Protein AF-A0A918AG05-F1 (afdb_monomer)

Structure (mmCIF, N/CA/C/O backbone):
data_AF-A0A918AG05-F1
#
_entry.id   AF-A0A918AG05-F1
#
loop_
_atom_site.group_PDB
_atom_site.id
_atom_site.type_symbol
_atom_site.label_atom_id
_atom_site.label_alt_id
_atom_site.label_comp_id
_atom_site.label_asym_id
_atom_site.label_entity_id
_atom_site.label_seq_id
_atom_site.pdbx_PDB_ins_code
_atom_site.Cartn_x
_atom_site.Cartn_y
_atom_site.Cartn_z
_atom_site.occupancy
_atom_site.B_iso_or_equiv
_atom_site.auth_seq_id
_atom_site.auth_comp_id
_atom_site.auth_asym_id
_atom_site.auth_atom_id
_atom_site.pdbx_PDB_model_num
ATOM 1 N N . MET A 1 1 ? 2.734 -18.049 32.501 1.00 43.00 1 MET A N 1
ATOM 2 C CA . MET A 1 1 ? 1.362 -17.498 32.447 1.00 43.00 1 MET A CA 1
ATOM 3 C C . MET A 1 1 ? 1.410 -16.379 31.417 1.00 43.00 1 MET A C 1
ATOM 5 O O . MET A 1 1 ? 1.996 -15.346 31.703 1.00 43.00 1 MET A O 1
ATOM 9 N N . GLN A 1 2 ? 0.971 -16.655 30.185 1.00 46.53 2 GLN A N 1
ATOM 10 C CA . GLN A 1 2 ? 1.222 -15.797 29.019 1.00 46.53 2 GLN A CA 1
ATOM 11 C C . GLN A 1 2 ? 0.360 -14.528 29.092 1.00 46.53 2 GLN A C 1
ATOM 13 O O . GLN A 1 2 ? -0.847 -14.586 28.882 1.00 46.53 2 GLN A O 1
ATOM 18 N N . THR A 1 3 ? 0.968 -13.385 29.410 1.00 55.84 3 THR A N 1
ATOM 19 C CA . THR A 1 3 ? 0.326 -12.055 29.385 1.00 55.84 3 THR A CA 1
ATOM 20 C C . THR A 1 3 ? 0.610 -11.282 28.091 1.00 55.84 3 THR A C 1
ATOM 22 O O . THR A 1 3 ? 0.157 -10.149 27.932 1.00 55.84 3 THR A O 1
ATOM 25 N N . GLU A 1 4 ? 1.343 -11.876 27.145 1.00 54.25 4 GLU A N 1
ATOM 26 C CA . GLU A 1 4 ? 1.755 -11.212 25.900 1.00 54.25 4 GLU A CA 1
ATOM 27 C C . GLU A 1 4 ? 0.601 -11.059 24.900 1.00 54.25 4 GLU A C 1
ATOM 29 O O . GLU A 1 4 ? 0.505 -10.015 24.259 1.00 54.25 4 GLU A O 1
ATOM 34 N N . GLY A 1 5 ? -0.367 -11.987 24.884 1.00 56.88 5 GLY A N 1
ATOM 35 C CA . GLY A 1 5 ? -1.570 -11.909 24.040 1.00 56.88 5 GLY A CA 1
ATOM 36 C C . GLY A 1 5 ? -2.534 -10.760 24.377 1.00 56.88 5 GLY A C 1
ATOM 37 O O . GLY A 1 5 ? -3.449 -10.477 23.607 1.00 56.88 5 GLY A O 1
ATOM 38 N N . THR A 1 6 ? -2.334 -10.068 25.502 1.00 68.88 6 THR A N 1
ATOM 39 C CA . THR A 1 6 ? -3.195 -8.954 25.940 1.00 68.88 6 THR A CA 1
ATOM 40 C C . THR A 1 6 ? -2.684 -7.590 25.470 1.00 68.88 6 THR A C 1
ATOM 42 O O . THR A 1 6 ? -3.368 -6.577 25.638 1.00 68.88 6 THR A O 1
ATOM 45 N N . ARG A 1 7 ? -1.475 -7.518 24.893 1.00 84.69 7 ARG A N 1
ATOM 46 C CA . ARG A 1 7 ? -0.929 -6.252 24.390 1.00 84.69 7 ARG A CA 1
ATOM 47 C C . ARG A 1 7 ? -1.604 -5.886 23.070 1.00 84.69 7 ARG A C 1
ATOM 49 O O . ARG A 1 7 ? -1.703 -6.697 22.156 1.00 84.69 7 ARG A O 1
ATOM 56 N N . MET A 1 8 ? -2.066 -4.642 22.987 1.00 91.25 8 MET A N 1
ATOM 57 C CA . MET A 1 8 ? -2.742 -4.092 21.814 1.00 91.25 8 MET A CA 1
ATOM 58 C C . MET A 1 8 ? -1.866 -3.011 21.192 1.00 91.25 8 MET A C 1
ATOM 60 O O . MET A 1 8 ? -1.558 -2.003 21.830 1.00 91.25 8 MET A O 1
ATOM 64 N N . PHE A 1 9 ? -1.505 -3.189 19.930 1.00 93.19 9 PHE A N 1
ATOM 65 C CA . PHE A 1 9 ? -0.693 -2.248 19.174 1.00 93.19 9 PHE A CA 1
ATOM 66 C C . PHE A 1 9 ? -1.559 -1.308 18.337 1.00 93.19 9 PHE A C 1
ATOM 68 O O . PHE A 1 9 ? -2.680 -1.623 17.935 1.00 93.19 9 PHE A O 1
ATOM 75 N N . ARG A 1 10 ? -1.033 -0.113 18.059 1.00 94.06 10 ARG A N 1
ATOM 76 C CA . ARG A 1 10 ? -1.565 0.759 17.003 1.00 94.06 10 ARG A CA 1
ATOM 77 C C . ARG A 1 10 ? -0.890 0.400 15.684 1.00 94.06 10 ARG A C 1
ATOM 79 O O . ARG A 1 10 ? 0.252 -0.044 15.689 1.00 94.06 10 ARG A O 1
ATOM 86 N N . VAL A 1 11 ? -1.548 0.710 14.567 1.00 94.25 11 VAL A N 1
ATOM 87 C CA . VAL A 1 11 ? -1.006 0.495 13.211 1.00 94.25 11 VAL A CA 1
ATOM 88 C C . VAL A 1 11 ? 0.414 1.049 13.062 1.00 94.25 11 VAL A C 1
ATOM 90 O O . VAL A 1 11 ? 1.276 0.364 12.530 1.00 94.25 11 VAL A O 1
ATOM 93 N N . LYS A 1 12 ? 0.680 2.252 13.590 1.00 93.31 12 LYS A N 1
ATOM 94 C CA . LYS A 1 12 ? 2.012 2.874 13.540 1.00 93.31 12 LYS A CA 1
ATOM 95 C C . LYS A 1 12 ? 3.092 2.041 14.248 1.00 93.31 12 LYS A C 1
ATOM 97 O O . LYS A 1 12 ? 4.155 1.858 13.683 1.00 93.31 12 LYS A O 1
ATOM 102 N N . ALA 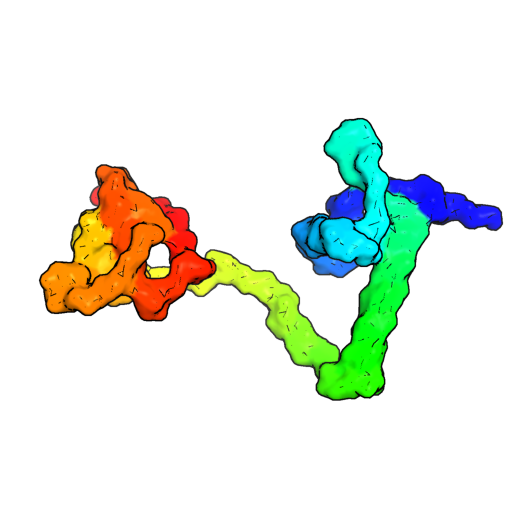A 1 13 ? 2.796 1.498 15.429 1.00 94.94 13 ALA A N 1
ATOM 103 C CA . ALA A 1 13 ? 3.757 0.692 16.184 1.00 94.94 13 ALA A CA 1
ATOM 104 C C . ALA A 1 13 ? 4.072 -0.636 15.479 1.00 94.94 13 ALA A C 1
ATOM 106 O O . ALA A 1 13 ? 5.208 -1.091 15.496 1.00 94.94 13 ALA A O 1
ATOM 107 N N . VAL A 1 14 ? 3.073 -1.245 14.831 1.00 94.81 14 VAL A N 1
ATOM 108 C CA . VAL A 1 14 ? 3.295 -2.446 14.013 1.00 94.81 14 VAL A CA 1
ATOM 109 C C . VAL A 1 14 ? 4.114 -2.096 12.770 1.00 94.81 14 VAL A C 1
ATOM 111 O O . VAL A 1 14 ? 5.060 -2.797 12.454 1.00 94.81 14 VAL A O 1
ATOM 114 N N . ALA A 1 15 ? 3.814 -0.984 12.100 1.00 93.94 15 ALA A N 1
ATOM 115 C CA . ALA A 1 15 ? 4.575 -0.535 10.935 1.00 93.94 15 ALA A CA 1
ATOM 116 C C . ALA A 1 15 ? 6.065 -0.318 11.261 1.00 93.94 15 ALA A C 1
ATOM 118 O O . ALA A 1 15 ? 6.923 -0.815 10.542 1.00 93.94 15 ALA A O 1
ATOM 119 N N . GLU A 1 16 ? 6.358 0.338 12.387 1.00 93.50 16 GLU A N 1
ATOM 120 C CA . GLU A 1 16 ? 7.723 0.524 12.897 1.00 93.50 16 GLU A CA 1
ATOM 121 C C . GLU A 1 16 ? 8.401 -0.812 13.246 1.00 93.50 16 GLU A C 1
ATOM 123 O O . GLU A 1 16 ? 9.577 -0.991 12.957 1.00 93.50 16 GLU A O 1
ATOM 128 N N . MET A 1 17 ? 7.669 -1.775 13.818 1.00 92.19 17 MET A N 1
ATOM 129 C CA . MET A 1 17 ? 8.211 -3.094 14.180 1.00 92.19 17 MET A CA 1
ATOM 130 C C . MET A 1 17 ? 8.691 -3.906 12.970 1.00 92.19 17 MET A C 1
ATOM 132 O O . MET A 1 17 ? 9.657 -4.654 13.089 1.00 92.19 17 MET A O 1
ATOM 136 N N . PHE A 1 18 ? 8.013 -3.775 11.830 1.00 91.56 18 PHE A N 1
ATOM 137 C CA . PHE A 1 18 ? 8.376 -4.464 10.588 1.00 91.56 18 PHE A CA 1
ATOM 138 C C . PHE A 1 18 ? 9.229 -3.604 9.647 1.00 91.56 18 PHE A C 1
ATOM 140 O O . PHE A 1 18 ? 9.542 -4.068 8.557 1.00 91.56 18 PHE A O 1
ATOM 147 N N . ASP A 1 19 ? 9.574 -2.374 10.042 1.00 91.44 19 ASP A N 1
ATOM 148 C CA . ASP A 1 19 ? 10.243 -1.382 9.190 1.00 91.44 19 ASP A CA 1
ATOM 149 C C . ASP A 1 19 ? 9.535 -1.176 7.833 1.00 91.44 19 ASP A C 1
ATOM 151 O O . ASP A 1 19 ? 10.131 -1.141 6.759 1.00 91.44 19 ASP A O 1
ATOM 155 N N . VAL A 1 20 ? 8.202 -1.072 7.871 1.00 90.75 20 VAL A N 1
ATOM 156 C CA . VAL A 1 20 ? 7.364 -0.862 6.681 1.00 90.75 20 VAL A CA 1
ATOM 157 C C . VAL A 1 20 ? 6.543 0.413 6.789 1.00 90.75 20 VAL A C 1
ATOM 159 O O . VAL A 1 20 ? 6.217 0.907 7.868 1.00 90.75 20 VAL A O 1
ATOM 162 N N . HIS A 1 21 ? 6.098 0.927 5.644 1.00 90.44 21 HIS A N 1
ATOM 163 C CA . HIS A 1 21 ? 5.156 2.040 5.630 1.00 90.44 21 HIS A CA 1
ATOM 164 C C . HIS A 1 21 ? 3.785 1.620 6.222 1.00 90.44 21 HIS A C 1
ATOM 166 O O . HIS A 1 21 ? 3.285 0.538 5.895 1.00 90.44 21 HIS A O 1
ATOM 172 N N . PRO A 1 22 ? 3.079 2.477 6.995 1.00 90.81 22 PRO A N 1
ATOM 173 C CA . PRO A 1 22 ? 1.762 2.153 7.569 1.00 90.81 22 PRO A CA 1
ATOM 174 C C . PRO A 1 22 ? 0.710 1.691 6.551 1.00 90.81 22 PRO A C 1
ATOM 176 O O . PRO A 1 22 ? -0.193 0.925 6.883 1.00 90.81 22 PRO A O 1
ATOM 179 N N . ALA A 1 23 ? 0.828 2.136 5.296 1.00 90.12 23 ALA A N 1
ATOM 180 C CA . ALA A 1 23 ? -0.033 1.691 4.199 1.00 90.12 23 ALA A CA 1
ATOM 181 C C . ALA A 1 23 ? 0.046 0.174 3.960 1.00 90.12 23 ALA A C 1
ATOM 183 O O . ALA A 1 23 ? -0.973 -0.425 3.626 1.00 90.12 23 ALA A O 1
ATOM 184 N N . THR A 1 24 ? 1.211 -0.446 4.155 1.00 92.25 24 THR A N 1
ATOM 185 C CA . THR A 1 24 ? 1.396 -1.899 4.038 1.00 92.25 24 THR A CA 1
ATOM 186 C C . THR A 1 24 ? 0.584 -2.631 5.100 1.00 92.25 24 THR A C 1
ATOM 188 O O . THR A 1 24 ? -0.170 -3.540 4.773 1.00 92.25 24 THR A O 1
ATOM 191 N N . ILE A 1 25 ? 0.614 -2.155 6.347 1.00 94.50 25 ILE A N 1
ATOM 192 C CA . ILE A 1 25 ? -0.191 -2.729 7.435 1.00 94.50 25 ILE A CA 1
ATOM 193 C C . ILE A 1 25 ? -1.693 -2.571 7.159 1.00 94.50 25 ILE A C 1
ATOM 195 O O . ILE A 1 25 ? -2.459 -3.516 7.322 1.00 94.50 25 ILE A O 1
ATOM 199 N N . TYR A 1 26 ? -2.140 -1.410 6.666 1.00 93.12 26 TYR A N 1
ATOM 200 C CA . TYR A 1 26 ? -3.542 -1.241 6.261 1.00 93.12 26 TYR A CA 1
ATOM 201 C C . TYR A 1 26 ? -3.955 -2.165 5.107 1.00 93.12 26 TYR A C 1
ATOM 203 O O . TYR A 1 26 ? -5.118 -2.569 5.045 1.00 93.12 26 TYR A O 1
ATOM 211 N N . ARG A 1 27 ? -3.035 -2.488 4.187 1.00 91.75 27 ARG A N 1
ATOM 212 C CA . ARG A 1 27 ? -3.276 -3.456 3.107 1.00 91.75 27 ARG A CA 1
ATOM 213 C C . ARG A 1 27 ? -3.406 -4.873 3.657 1.00 91.75 27 ARG A C 1
ATOM 215 O O . ARG A 1 27 ? -4.392 -5.513 3.319 1.00 91.75 27 ARG A O 1
ATOM 222 N N . ALA A 1 28 ? -2.511 -5.300 4.548 1.00 91.56 28 ALA A N 1
ATOM 223 C CA . ALA A 1 28 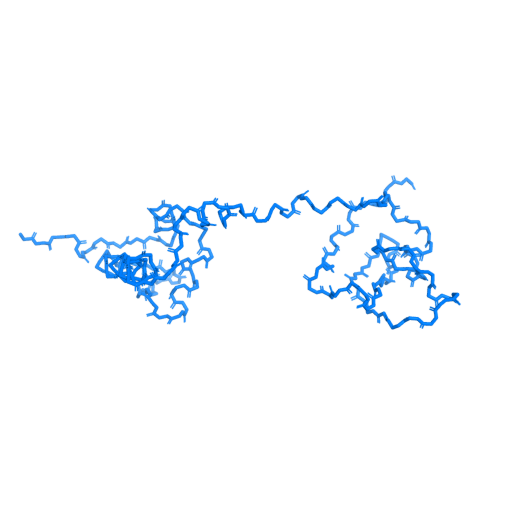? -2.583 -6.609 5.202 1.00 91.56 28 ALA A CA 1
ATOM 224 C C . ALA A 1 28 ? -3.904 -6.793 5.974 1.00 91.56 28 ALA A C 1
ATOM 226 O O . ALA A 1 28 ? -4.581 -7.808 5.829 1.00 91.56 28 ALA A O 1
ATOM 227 N N . ILE A 1 29 ? -4.347 -5.762 6.708 1.00 94.88 29 ILE A N 1
ATOM 228 C CA . ILE A 1 29 ? -5.648 -5.782 7.401 1.00 94.88 29 ILE A CA 1
ATOM 229 C C . ILE A 1 29 ? -6.805 -5.913 6.403 1.00 94.88 29 ILE A C 1
ATOM 231 O O . ILE A 1 29 ? -7.740 -6.675 6.622 1.00 94.88 29 ILE A O 1
ATOM 235 N N . ARG A 1 30 ? -6.757 -5.178 5.284 1.00 93.00 30 ARG A N 1
ATOM 236 C CA . ARG A 1 30 ? -7.798 -5.245 4.246 1.00 93.00 30 ARG A CA 1
ATOM 237 C C . ARG A 1 30 ? -7.830 -6.600 3.536 1.00 93.00 30 ARG A C 1
ATOM 239 O O . ARG A 1 30 ? -8.907 -7.036 3.147 1.00 93.00 30 ARG A O 1
ATOM 246 N N . ALA A 1 31 ? -6.669 -7.224 3.359 1.00 90.75 31 ALA A N 1
ATOM 247 C CA . ALA A 1 31 ? -6.525 -8.554 2.778 1.00 90.75 31 ALA A CA 1
ATOM 248 C C . ALA A 1 31 ? -6.963 -9.675 3.739 1.00 90.75 31 ALA A C 1
ATOM 250 O O . ALA A 1 31 ? -7.129 -10.809 3.304 1.00 90.75 31 ALA A O 1
ATOM 251 N N . GLY A 1 32 ? -7.181 -9.364 5.024 1.00 92.56 32 GLY A N 1
ATOM 252 C CA . GLY A 1 32 ? -7.495 -10.357 6.055 1.00 92.56 32 GLY A CA 1
ATOM 253 C C . GLY A 1 32 ? -6.278 -11.159 6.520 1.00 92.56 32 GLY A C 1
ATOM 254 O O . GLY A 1 32 ? -6.435 -12.167 7.194 1.00 92.56 32 GLY A O 1
ATOM 255 N N . GLU A 1 33 ? -5.069 -10.723 6.166 1.00 91.00 33 GLU A N 1
ATOM 256 C CA . GLU A 1 33 ? -3.810 -11.358 6.576 1.00 91.00 33 GLU A CA 1
ATOM 257 C C . GLU A 1 33 ? -3.412 -10.961 8.003 1.00 91.00 33 GLU A C 1
ATOM 259 O O . GLU A 1 33 ? -2.675 -11.682 8.671 1.00 91.00 33 GLU A O 1
ATOM 264 N N . LEU A 1 34 ? -3.899 -9.807 8.469 1.00 94.38 34 LEU A N 1
ATOM 265 C CA . LEU A 1 34 ? -3.645 -9.292 9.807 1.00 94.38 34 LEU A CA 1
ATOM 266 C C . LEU A 1 34 ? -4.956 -8.895 10.487 1.00 94.38 34 LEU A C 1
ATOM 268 O O . LEU A 1 34 ? -5.605 -7.921 10.097 1.00 94.38 34 LEU A O 1
ATOM 272 N N . ASP A 1 35 ? -5.306 -9.616 11.548 1.00 93.31 35 ASP A N 1
ATOM 273 C CA . ASP A 1 35 ? -6.504 -9.321 12.327 1.00 93.31 35 ASP A CA 1
ATOM 274 C C . ASP A 1 35 ? -6.376 -8.002 13.090 1.00 93.31 35 ASP A C 1
ATOM 276 O O . ASP A 1 35 ? -5.351 -7.678 13.700 1.00 93.31 35 ASP A O 1
ATOM 280 N N . ALA A 1 36 ? -7.467 -7.240 13.094 1.00 94.88 36 ALA A N 1
ATOM 281 C CA . ALA A 1 36 ? -7.527 -5.959 13.767 1.00 94.88 36 ALA A CA 1
ATOM 282 C C . ALA A 1 36 ? -8.906 -5.703 14.386 1.00 94.88 36 ALA A C 1
ATOM 284 O O . ALA A 1 36 ? -9.950 -6.025 13.824 1.00 94.88 36 ALA A O 1
ATOM 285 N N . LEU A 1 37 ? -8.904 -5.057 15.549 1.00 92.62 37 LEU A N 1
ATOM 286 C CA . LEU A 1 37 ? -10.086 -4.668 16.306 1.00 92.62 37 LEU A CA 1
ATOM 287 C C . LEU A 1 37 ? -10.353 -3.172 16.132 1.00 92.62 37 LEU A C 1
ATOM 289 O O . LEU A 1 37 ? -9.460 -2.334 16.289 1.00 92.62 37 LEU A O 1
ATOM 293 N N . LYS A 1 38 ? -11.608 -2.810 15.865 1.00 93.38 38 LYS A N 1
ATOM 294 C CA . LYS A 1 38 ? -12.056 -1.413 15.860 1.00 93.38 38 LYS A CA 1
ATOM 295 C C . LYS A 1 38 ? -12.555 -1.037 17.255 1.00 93.38 38 LYS A C 1
ATOM 297 O O . LYS A 1 38 ? -13.608 -1.497 17.679 1.00 93.38 38 LYS A O 1
ATOM 302 N N . VAL A 1 39 ? -11.827 -0.163 17.949 1.00 89.75 39 VAL A N 1
ATOM 303 C CA . VAL A 1 39 ? -12.164 0.311 19.300 1.00 89.75 39 VAL A CA 1
ATOM 304 C C . VAL A 1 39 ? -12.300 1.832 19.287 1.00 89.75 39 VAL A C 1
ATOM 306 O O . VAL A 1 39 ? -11.331 2.551 19.021 1.00 89.75 39 VAL A O 1
ATOM 309 N N . GLY A 1 40 ? -13.514 2.331 19.549 1.00 82.19 40 GLY A N 1
ATOM 310 C CA . GLY A 1 40 ? -13.783 3.766 19.721 1.00 82.19 40 GLY A CA 1
ATOM 311 C C . GLY A 1 40 ? -13.357 4.639 18.534 1.00 82.19 40 GLY A C 1
ATOM 312 O O . GLY A 1 40 ? -12.812 5.717 18.729 1.00 82.19 40 GLY A O 1
ATOM 313 N N . GLY A 1 41 ? -13.520 4.144 17.302 1.00 85.94 41 GLY A N 1
ATOM 314 C CA . GLY A 1 41 ? -13.131 4.861 16.078 1.00 85.94 41 GLY A CA 1
ATOM 315 C C . GLY A 1 41 ? -11.670 4.684 15.651 1.00 85.94 41 GLY A C 1
ATOM 316 O O . GLY A 1 41 ? -11.287 5.181 14.598 1.00 85.94 41 GLY A O 1
ATOM 317 N N . SER A 1 42 ? -10.864 3.934 16.407 1.00 88.38 42 SER A N 1
ATOM 318 C CA . SER A 1 42 ? -9.462 3.663 16.074 1.00 88.38 42 SER A CA 1
ATOM 319 C C . SER A 1 42 ? -9.176 2.166 15.945 1.00 88.38 42 SER A C 1
ATOM 321 O O . SER A 1 42 ? -9.852 1.341 16.556 1.00 88.38 42 SER A O 1
ATOM 323 N N . ILE A 1 43 ? -8.168 1.814 15.146 1.00 94.00 43 ILE A N 1
ATOM 324 C CA . ILE A 1 43 ? -7.757 0.422 14.935 1.00 94.00 43 ILE A CA 1
ATOM 325 C C . ILE A 1 43 ? -6.734 0.004 16.003 1.00 94.00 43 ILE A C 1
ATOM 327 O O . ILE A 1 43 ? -5.837 0.778 16.367 1.00 94.00 43 ILE A O 1
ATOM 331 N N . ARG A 1 44 ? -6.888 -1.217 16.521 1.00 94.69 44 ARG A N 1
ATOM 332 C CA . ARG A 1 44 ? -5.974 -1.893 17.446 1.00 94.69 44 ARG A CA 1
ATOM 333 C C . ARG A 1 44 ? -5.648 -3.283 16.922 1.00 94.69 44 ARG A C 1
ATOM 335 O O . ARG A 1 44 ? -6.530 -3.962 16.419 1.00 94.69 44 ARG A O 1
ATOM 342 N N . ILE A 1 45 ? -4.395 -3.687 17.046 1.00 95.44 45 ILE A N 1
ATOM 343 C CA . ILE A 1 45 ? -3.890 -4.958 16.533 1.00 95.44 45 ILE A CA 1
ATOM 344 C C . ILE A 1 45 ? -3.422 -5.777 17.742 1.00 95.44 45 ILE A C 1
ATOM 346 O O . ILE A 1 45 ? -2.534 -5.307 18.460 1.00 95.44 45 ILE A O 1
ATOM 350 N N . PRO A 1 46 ? -4.025 -6.942 18.025 1.00 94.19 46 PRO A N 1
ATOM 351 C CA . PRO A 1 46 ? -3.572 -7.818 19.102 1.00 94.19 46 PRO A CA 1
ATOM 352 C C . PRO A 1 46 ? -2.152 -8.335 18.851 1.00 94.19 46 PRO A C 1
ATOM 354 O O . PRO A 1 46 ? -1.784 -8.609 17.711 1.00 94.19 46 PRO A O 1
ATOM 357 N N . ALA A 1 47 ? -1.365 -8.516 19.912 1.00 92.56 47 ALA A N 1
ATOM 358 C CA . ALA A 1 47 ? -0.019 -9.083 19.810 1.00 92.56 47 ALA A CA 1
ATOM 359 C C . ALA A 1 47 ? -0.006 -10.479 19.173 1.00 92.56 47 ALA A C 1
ATOM 361 O O . ALA A 1 47 ? 0.829 -10.748 18.315 1.00 92.56 47 ALA A O 1
ATOM 362 N N . SER A 1 48 ? -0.983 -11.323 19.512 1.00 92.75 48 SER A N 1
ATOM 363 C CA . SER A 1 48 ? -1.130 -12.656 18.919 1.00 92.75 48 SER A CA 1
ATOM 364 C C . SER A 1 48 ? -1.312 -12.602 17.400 1.00 92.75 48 SER A C 1
ATOM 366 O O . SER A 1 48 ? -0.725 -13.394 16.673 1.00 92.75 48 SER A O 1
ATOM 368 N N . SER A 1 49 ? -2.080 -11.635 16.896 1.00 93.94 49 SER A N 1
ATOM 369 C CA . SER A 1 49 ? -2.280 -11.439 15.456 1.00 93.94 49 SER A CA 1
ATOM 370 C C . SER A 1 49 ? -0.998 -10.984 14.761 1.00 93.94 49 SER A C 1
ATOM 372 O O . SER A 1 49 ? -0.714 -11.420 13.649 1.00 93.94 49 SER A O 1
ATOM 374 N N . VAL A 1 50 ? -0.195 -10.143 15.424 1.00 93.75 50 VAL A N 1
ATOM 375 C CA . VAL A 1 50 ? 1.125 -9.738 14.918 1.00 93.75 50 VAL A CA 1
ATOM 376 C C . VAL A 1 50 ? 2.072 -10.937 14.812 1.00 93.75 50 VAL A C 1
ATOM 378 O O . VAL A 1 50 ? 2.798 -11.052 13.827 1.00 93.75 50 VAL A O 1
ATOM 381 N N . GLU A 1 51 ? 2.058 -11.837 15.795 1.00 92.75 51 GLU A N 1
ATOM 382 C CA . GLU A 1 51 ? 2.883 -13.051 15.795 1.00 92.75 51 GLU A CA 1
ATOM 383 C C . GLU A 1 51 ? 2.507 -14.000 14.653 1.00 92.75 51 GLU A C 1
ATOM 385 O O . GLU A 1 51 ? 3.387 -14.404 13.893 1.00 92.75 51 GLU A O 1
ATOM 390 N N . VAL A 1 52 ? 1.211 -14.274 14.473 1.00 93.81 52 VAL A N 1
ATOM 391 C CA . VAL A 1 52 ? 0.707 -15.099 13.360 1.00 93.81 52 VAL A CA 1
ATOM 392 C C . VAL A 1 52 ? 1.081 -14.484 12.011 1.00 93.81 52 VAL A C 1
ATOM 394 O O . VAL A 1 52 ? 1.544 -15.183 11.110 1.00 93.81 52 VAL A O 1
ATOM 397 N N . TYR A 1 53 ? 0.942 -13.165 11.874 1.00 93.94 53 TYR A N 1
ATOM 398 C CA . TYR A 1 53 ? 1.329 -12.461 10.654 1.00 93.94 53 TYR A CA 1
ATOM 399 C C . TYR A 1 53 ? 2.836 -12.566 10.381 1.00 93.94 53 TYR A C 1
ATOM 401 O O . TYR A 1 53 ? 3.245 -12.856 9.259 1.00 93.94 53 TYR A O 1
ATOM 409 N N . ARG A 1 54 ? 3.677 -12.417 11.414 1.00 94.81 54 ARG A N 1
ATOM 410 C CA . ARG A 1 54 ? 5.131 -12.606 11.301 1.00 94.81 54 ARG A CA 1
ATOM 411 C C . ARG A 1 54 ? 5.478 -14.016 10.822 1.00 94.81 54 ARG A C 1
ATOM 413 O O . ARG A 1 54 ? 6.337 -14.166 9.955 1.00 94.81 54 ARG A O 1
ATOM 420 N N . GLU A 1 55 ? 4.826 -15.036 11.372 1.00 94.12 55 GLU A N 1
ATOM 421 C CA . GLU A 1 55 ? 5.019 -16.430 10.957 1.00 94.12 55 GLU A CA 1
ATOM 422 C C . GLU A 1 55 ? 4.587 -16.656 9.505 1.00 94.12 55 GLU A C 1
ATOM 424 O O . GLU A 1 55 ? 5.311 -17.299 8.745 1.00 94.12 55 GLU A O 1
ATOM 429 N N . ALA A 1 56 ? 3.465 -16.069 9.083 1.00 92.31 56 ALA A N 1
ATOM 430 C CA . ALA A 1 56 ? 3.010 -16.130 7.699 1.00 92.31 56 ALA A CA 1
ATOM 431 C C . ALA A 1 56 ? 4.017 -15.481 6.731 1.00 92.31 56 ALA A C 1
ATOM 433 O O . ALA A 1 56 ? 4.363 -16.088 5.714 1.00 92.31 56 ALA A O 1
ATOM 434 N N . CYS A 1 57 ? 4.549 -14.299 7.065 1.00 91.81 57 CYS A N 1
ATOM 435 C CA . CYS A 1 57 ? 5.599 -13.643 6.280 1.00 91.81 57 CYS A CA 1
ATOM 436 C C . CYS A 1 57 ? 6.871 -14.499 6.199 1.00 91.81 57 CYS A C 1
ATOM 438 O O . CYS A 1 57 ? 7.423 -14.682 5.114 1.00 91.81 57 CYS A O 1
ATOM 440 N N . ALA A 1 58 ? 7.315 -15.072 7.322 1.00 92.19 58 ALA A N 1
ATOM 441 C CA . ALA A 1 58 ? 8.480 -15.954 7.354 1.00 92.19 58 ALA A CA 1
ATOM 442 C C . ALA A 1 58 ? 8.266 -17.211 6.495 1.00 92.19 58 ALA A C 1
ATOM 444 O O . ALA A 1 58 ? 9.151 -17.620 5.743 1.00 92.19 58 ALA A O 1
ATOM 445 N N . GLN A 1 59 ? 7.071 -17.801 6.551 1.00 90.88 59 GLN A N 1
ATOM 446 C CA . GLN A 1 59 ? 6.716 -18.967 5.750 1.00 90.88 59 GLN A CA 1
ATOM 447 C C . GLN A 1 59 ? 6.654 -18.645 4.251 1.00 90.88 59 GLN A C 1
ATOM 449 O O . GLN A 1 59 ? 7.045 -19.491 3.442 1.00 90.88 59 GLN A O 1
ATOM 454 N N . ALA A 1 60 ? 6.175 -17.455 3.874 1.00 89.94 60 ALA A N 1
ATOM 455 C CA . ALA A 1 60 ? 6.177 -16.985 2.491 1.00 89.94 60 ALA A CA 1
ATOM 456 C C . ALA A 1 60 ? 7.611 -16.819 1.965 1.00 89.94 60 ALA A C 1
ATOM 458 O O . ALA A 1 60 ? 7.942 -17.398 0.932 1.00 89.94 60 ALA A O 1
ATOM 459 N N . ALA A 1 61 ? 8.480 -16.150 2.730 1.00 89.62 61 ALA A N 1
ATOM 460 C CA . ALA A 1 61 ? 9.892 -15.993 2.386 1.00 89.62 61 ALA A CA 1
ATOM 461 C C . ALA A 1 61 ? 10.605 -17.350 2.253 1.00 89.62 61 ALA A C 1
ATOM 463 O O . ALA A 1 61 ? 11.326 -17.587 1.289 1.00 89.62 61 ALA A O 1
ATOM 464 N N . TYR A 1 62 ? 10.353 -18.287 3.174 1.00 90.62 62 TYR A N 1
ATOM 465 C CA . TYR A 1 62 ? 10.894 -19.645 3.076 1.00 90.62 62 TYR A CA 1
ATOM 466 C C . TYR A 1 62 ? 10.454 -20.344 1.784 1.00 90.62 62 TYR A C 1
ATOM 468 O O . TYR A 1 62 ? 11.266 -20.970 1.100 1.00 90.62 62 TYR A O 1
ATOM 476 N N . ARG A 1 63 ? 9.170 -20.225 1.427 1.00 92.38 63 ARG A N 1
ATOM 477 C CA . ARG A 1 63 ? 8.645 -20.843 0.204 1.00 92.38 63 ARG A CA 1
ATOM 478 C C . ARG A 1 63 ? 9.291 -20.269 -1.052 1.00 92.38 63 ARG A C 1
ATOM 480 O O . ARG A 1 63 ? 9.569 -21.019 -1.983 1.00 92.38 63 ARG A O 1
ATOM 487 N N . GLU A 1 64 ? 9.532 -18.966 -1.069 1.00 90.19 64 GLU A N 1
ATOM 488 C CA . GLU A 1 64 ? 10.104 -18.263 -2.214 1.00 90.19 64 GLU A CA 1
ATOM 489 C C . GLU A 1 64 ? 11.609 -18.513 -2.372 1.00 90.19 64 GLU A C 1
ATOM 491 O O . GLU A 1 64 ? 12.054 -18.883 -3.460 1.00 90.19 64 GLU A O 1
ATOM 496 N N . PHE A 1 65 ? 12.378 -18.364 -1.289 1.00 90.19 65 PHE A N 1
ATOM 497 C CA . PHE A 1 65 ? 13.845 -18.369 -1.344 1.00 90.19 65 PHE A CA 1
ATOM 498 C C . PHE A 1 65 ? 14.479 -19.731 -1.083 1.00 90.19 65 PHE A C 1
ATOM 500 O O . PHE A 1 65 ? 15.558 -20.005 -1.595 1.00 90.19 65 PHE A O 1
ATOM 507 N N . VAL A 1 66 ? 13.851 -20.585 -0.266 1.00 89.69 66 VAL A N 1
ATOM 508 C CA . VAL A 1 66 ? 14.437 -21.888 0.093 1.00 89.69 66 VAL A CA 1
ATOM 509 C C . VAL A 1 66 ? 13.879 -22.998 -0.782 1.00 89.69 66 VAL A C 1
ATOM 511 O O . VAL A 1 66 ? 14.636 -23.813 -1.300 1.00 89.69 66 VAL A O 1
ATOM 514 N N . THR A 1 67 ? 12.554 -23.054 -0.939 1.00 89.06 67 THR A N 1
ATOM 515 C CA . THR A 1 67 ? 11.923 -24.091 -1.776 1.00 89.06 67 THR A CA 1
ATOM 516 C C . THR A 1 67 ? 11.709 -23.656 -3.221 1.00 89.06 67 THR A C 1
ATOM 518 O O . THR A 1 67 ? 11.480 -24.502 -4.082 1.00 89.06 67 THR A O 1
ATOM 521 N N . GLY A 1 68 ? 11.737 -22.348 -3.477 1.00 86.19 68 GLY A N 1
ATOM 522 C CA . GLY A 1 68 ? 11.579 -21.760 -4.800 1.00 86.19 68 GLY A CA 1
ATOM 523 C C . GLY A 1 68 ? 12.918 -21.435 -5.457 1.00 86.19 68 GLY A C 1
ATOM 524 O O . GLY A 1 68 ? 13.972 -21.926 -5.063 1.00 86.19 68 GLY A O 1
ATOM 525 N N . SER A 1 69 ? 12.861 -20.606 -6.496 1.00 82.88 69 SER A N 1
ATOM 526 C CA . SER A 1 69 ? 14.041 -20.096 -7.212 1.00 82.88 69 SER A CA 1
ATOM 527 C C . SER A 1 69 ? 14.238 -18.591 -7.012 1.00 82.88 69 SER A C 1
ATOM 529 O O . SER A 1 69 ? 14.938 -17.964 -7.804 1.00 82.88 69 SER A O 1
ATOM 531 N N . GLY A 1 70 ? 13.580 -17.997 -6.010 1.00 82.06 70 GLY A N 1
ATOM 532 C CA . GLY A 1 70 ? 13.770 -16.590 -5.676 1.00 82.06 70 GLY A CA 1
ATOM 533 C C . GLY A 1 70 ? 15.162 -16.355 -5.096 1.00 82.06 70 GLY A C 1
ATOM 534 O O . GLY A 1 70 ? 15.678 -17.192 -4.357 1.00 82.06 70 GLY A O 1
ATOM 535 N N . ASP A 1 71 ? 15.752 -15.203 -5.400 1.00 82.56 71 ASP A N 1
ATOM 536 C CA . ASP A 1 71 ? 17.007 -14.755 -4.796 1.00 82.56 71 ASP A CA 1
ATOM 537 C C . ASP A 1 71 ? 16.707 -13.614 -3.810 1.00 82.56 71 ASP A C 1
ATOM 539 O O . ASP A 1 71 ? 16.219 -12.565 -4.245 1.00 82.56 71 ASP A O 1
ATOM 543 N N . PRO A 1 72 ? 16.976 -13.774 -2.500 1.00 80.81 72 PRO A N 1
ATOM 544 C CA . PRO A 1 72 ? 16.751 -12.705 -1.533 1.00 80.81 72 PRO A CA 1
ATOM 545 C C . PRO A 1 72 ? 17.588 -11.454 -1.839 1.00 80.81 72 PRO A C 1
ATOM 547 O O . PRO A 1 72 ? 17.109 -10.347 -1.606 1.00 80.81 72 PRO A O 1
ATOM 550 N N . ALA A 1 73 ? 18.779 -11.592 -2.438 1.00 82.50 73 ALA A N 1
ATOM 551 C CA . ALA A 1 73 ? 19.619 -10.448 -2.801 1.00 82.50 73 ALA A CA 1
ATOM 552 C C . ALA A 1 73 ? 18.986 -9.574 -3.901 1.00 82.50 73 ALA A C 1
ATOM 554 O O . ALA A 1 73 ? 19.276 -8.381 -4.001 1.00 82.50 73 ALA A O 1
ATOM 555 N N . ALA A 1 74 ? 18.075 -10.131 -4.707 1.00 77.50 74 ALA A N 1
ATOM 556 C CA . ALA A 1 74 ? 17.322 -9.359 -5.689 1.00 77.50 74 ALA A CA 1
ATOM 557 C C . ALA A 1 74 ? 16.278 -8.426 -5.037 1.00 77.50 74 ALA A C 1
ATOM 559 O O . ALA A 1 74 ? 15.872 -7.442 -5.661 1.00 77.50 74 ALA A O 1
ATOM 560 N N . LEU A 1 75 ? 15.853 -8.696 -3.792 1.00 71.19 75 LEU A N 1
ATOM 561 C CA . LEU A 1 75 ? 14.868 -7.878 -3.075 1.00 71.19 75 LEU A CA 1
ATOM 562 C C . LEU A 1 75 ? 15.458 -6.661 -2.364 1.00 71.19 75 LEU A C 1
ATOM 564 O O . LEU A 1 75 ? 14.727 -5.695 -2.140 1.00 71.19 75 LEU A O 1
ATOM 568 N N . ASP A 1 76 ? 16.757 -6.643 -2.073 1.00 63.53 76 ASP A N 1
ATOM 569 C CA . ASP A 1 76 ? 17.416 -5.466 -1.488 1.00 63.53 76 ASP A CA 1
ATOM 570 C C . ASP A 1 76 ? 17.318 -4.239 -2.425 1.00 63.53 76 ASP A C 1
ATOM 572 O O . ASP A 1 76 ? 17.329 -3.090 -1.982 1.00 63.53 76 ASP A O 1
ATOM 576 N N . GLY A 1 77 ? 17.108 -4.469 -3.729 1.00 55.28 77 GLY A N 1
ATOM 577 C CA . GLY A 1 77 ? 16.788 -3.435 -4.721 1.00 55.28 77 GLY A CA 1
ATOM 578 C C . GLY A 1 77 ? 15.315 -2.994 -4.764 1.00 55.28 77 GLY A C 1
ATOM 579 O O . GLY A 1 77 ? 15.001 -1.983 -5.390 1.00 55.28 77 GLY A O 1
ATOM 580 N N . ALA A 1 78 ? 14.402 -3.714 -4.104 1.00 47.38 78 ALA A N 1
ATOM 581 C CA . ALA A 1 78 ? 12.959 -3.444 -4.089 1.00 47.38 78 ALA A CA 1
ATOM 582 C C . ALA A 1 78 ? 12.516 -2.539 -2.920 1.00 47.38 78 ALA A C 1
ATOM 584 O O . ALA A 1 78 ? 11.367 -2.093 -2.882 1.00 47.38 78 ALA A O 1
ATOM 585 N N . GLY A 1 79 ? 13.436 -2.244 -1.995 1.00 43.53 79 GLY A N 1
ATOM 586 C CA . GLY A 1 79 ? 13.270 -1.308 -0.880 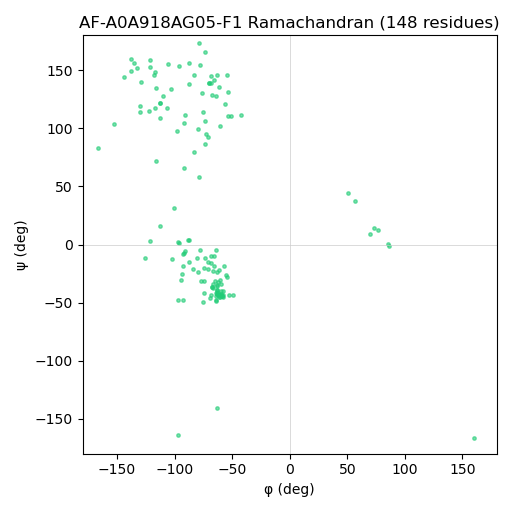1.00 43.53 79 GLY A CA 1
ATOM 587 C C . GLY A 1 79 ? 13.637 0.142 -1.203 1.00 43.53 79 GLY A C 1
ATOM 588 O O . GLY A 1 79 ? 13.561 1.001 -0.328 1.00 43.53 79 GLY A O 1
ATOM 589 N N . GLN A 1 80 ? 13.989 0.458 -2.451 1.00 44.03 80 GLN A N 1
ATOM 590 C CA . GLN A 1 80 ? 13.931 1.843 -2.897 1.00 44.03 80 GLN A CA 1
ATOM 591 C C . GLN A 1 80 ? 12.452 2.157 -3.058 1.00 44.03 80 GLN A C 1
ATOM 593 O O . GLN A 1 80 ? 11.843 1.851 -4.087 1.00 44.03 80 GLN A O 1
ATOM 598 N N . GLY A 1 81 ? 11.850 2.737 -2.014 1.00 38.91 81 GLY A N 1
ATOM 599 C CA . GLY A 1 81 ? 10.662 3.549 -2.207 1.00 38.91 81 GLY A CA 1
ATOM 600 C C . GLY A 1 81 ? 10.945 4.374 -3.446 1.00 38.91 81 GLY A C 1
ATOM 601 O O . GLY A 1 81 ? 11.911 5.130 -3.428 1.00 38.91 81 GLY A O 1
ATOM 602 N N . ARG A 1 82 ? 10.228 4.099 -4.550 1.00 37.50 82 ARG A N 1
ATOM 603 C CA . ARG A 1 82 ? 10.435 4.837 -5.793 1.00 37.50 82 ARG A CA 1
ATOM 604 C C . ARG A 1 82 ? 10.362 6.277 -5.376 1.00 37.50 82 ARG A C 1
ATOM 606 O O . ARG A 1 82 ? 9.309 6.715 -4.905 1.00 37.50 82 ARG A O 1
ATOM 613 N N . ASP A 1 83 ? 11.512 6.919 -5.445 1.00 37.59 83 ASP A N 1
ATOM 614 C CA . ASP A 1 83 ? 11.658 8.283 -5.055 1.00 37.59 83 ASP A CA 1
ATOM 615 C C . ASP A 1 83 ? 10.711 9.043 -5.976 1.00 37.59 83 ASP A C 1
ATOM 617 O O . ASP A 1 83 ? 10.961 9.209 -7.168 1.00 37.59 83 ASP A O 1
ATOM 621 N N . VAL A 1 84 ? 9.544 9.426 -5.458 1.00 44.03 84 VAL A N 1
ATOM 622 C CA . VAL A 1 84 ? 8.608 10.281 -6.192 1.00 44.03 84 VAL A CA 1
ATOM 623 C C . VAL A 1 84 ? 9.236 11.655 -6.447 1.00 44.03 84 VAL A C 1
ATOM 625 O O . VAL A 1 84 ? 8.647 12.465 -7.155 1.00 44.03 84 VAL A O 1
ATOM 628 N N . THR A 1 85 ? 10.437 11.901 -5.916 1.00 39.62 85 THR A N 1
ATOM 629 C CA . THR A 1 85 ? 11.253 13.085 -6.147 1.00 39.62 85 THR A CA 1
ATOM 630 C C . THR A 1 85 ? 12.233 12.958 -7.320 1.00 39.62 85 THR A C 1
ATOM 632 O O . THR A 1 85 ? 12.785 13.979 -7.721 1.00 39.62 85 THR A O 1
ATOM 635 N N . GLU A 1 86 ? 12.372 11.791 -7.968 1.00 35.97 86 GLU A N 1
ATOM 636 C CA . GLU A 1 86 ? 13.140 11.660 -9.222 1.00 35.97 86 GLU A CA 1
ATOM 637 C C . GLU A 1 86 ? 12.246 11.623 -10.476 1.00 35.97 86 GLU A C 1
ATOM 639 O O . GLU A 1 86 ? 12.572 11.042 -11.508 1.00 35.97 86 GLU A O 1
ATOM 644 N N . TRP A 1 87 ? 11.109 12.320 -10.428 1.00 36.28 87 TRP A N 1
ATOM 645 C CA . TRP A 1 87 ? 10.488 12.841 -11.645 1.00 36.28 87 TRP A CA 1
ATOM 646 C C . TRP A 1 87 ? 11.161 14.160 -12.003 1.00 36.28 87 TRP A C 1
ATOM 648 O O . TRP A 1 87 ? 10.647 15.245 -11.722 1.00 36.28 87 TRP A O 1
ATOM 658 N N . ARG A 1 88 ? 12.337 14.081 -12.627 1.00 37.75 88 ARG A N 1
ATOM 659 C CA . ARG A 1 88 ? 12.930 15.262 -13.249 1.00 37.75 88 ARG A CA 1
ATOM 660 C C . ARG A 1 88 ? 12.241 15.472 -14.590 1.00 37.75 88 ARG A C 1
ATOM 662 O O . ARG A 1 88 ? 12.555 14.800 -15.566 1.00 37.75 88 ARG A O 1
ATOM 669 N N . TRP A 1 89 ? 11.281 16.391 -14.632 1.00 47.81 89 TRP A N 1
ATO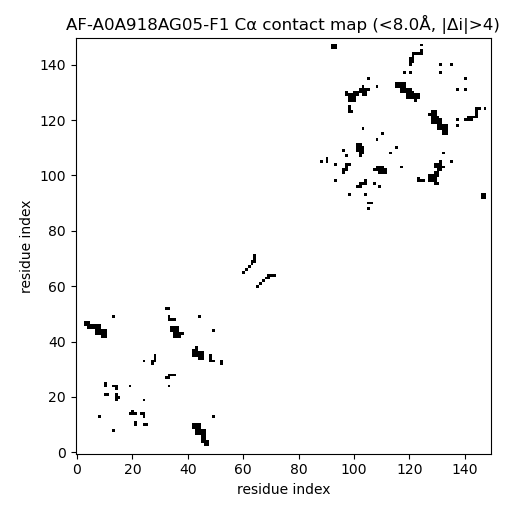M 670 C CA . TRP A 1 89 ? 10.793 16.943 -15.892 1.00 47.81 89 TRP A CA 1
ATOM 671 C C . TRP A 1 89 ? 12.022 17.460 -16.660 1.00 47.81 89 TRP A C 1
ATOM 673 O O . TRP A 1 89 ? 12.690 18.391 -16.214 1.00 47.81 89 TRP A O 1
ATOM 683 N N . GLU A 1 90 ? 12.392 16.811 -17.768 1.00 44.03 90 GLU A N 1
ATOM 684 C CA . GLU A 1 90 ? 13.550 17.221 -18.586 1.00 44.03 90 GLU A CA 1
ATOM 685 C C . GLU A 1 90 ? 13.312 18.555 -19.306 1.00 44.03 90 GLU A C 1
ATOM 687 O O . GLU A 1 90 ? 14.225 19.151 -19.879 1.00 44.03 90 GLU A O 1
ATOM 692 N N . HIS A 1 91 ? 12.081 19.047 -19.266 1.00 48.97 91 HIS A N 1
ATOM 693 C CA . HIS A 1 91 ? 11.687 20.341 -19.781 1.00 48.97 91 HIS A CA 1
ATOM 694 C C . HIS A 1 91 ? 11.358 21.191 -18.562 1.00 48.97 91 HIS A C 1
ATOM 696 O O . HIS A 1 91 ? 10.644 20.722 -17.682 1.00 48.97 91 HIS A O 1
ATOM 702 N N . GLY A 1 92 ? 11.954 22.381 -18.467 1.00 54.78 92 GLY A N 1
ATOM 703 C CA . GLY A 1 92 ? 11.768 23.298 -17.342 1.00 54.78 92 GLY A CA 1
ATOM 704 C C . GLY A 1 92 ? 10.316 23.801 -17.206 1.00 54.78 92 GLY A C 1
ATOM 705 O O . GLY A 1 92 ? 9.375 23.031 -17.367 1.00 54.78 92 GLY A O 1
ATOM 706 N N . PRO A 1 93 ? 10.074 25.080 -16.876 1.00 67.56 93 PRO A N 1
ATOM 707 C CA . PRO A 1 93 ? 8.702 25.582 -16.768 1.00 67.56 93 PRO A CA 1
ATOM 708 C C . PRO A 1 93 ? 7.904 25.313 -18.055 1.00 67.56 93 PRO A C 1
ATOM 710 O O . PRO A 1 93 ? 8.469 25.362 -19.152 1.00 67.56 93 PRO A O 1
ATOM 713 N N . LEU A 1 94 ? 6.597 25.047 -17.917 1.00 72.44 94 LEU A N 1
ATOM 714 C CA . LEU A 1 94 ? 5.711 24.872 -19.070 1.00 72.44 94 LEU A CA 1
ATOM 715 C C . LEU A 1 94 ? 5.836 26.086 -19.996 1.00 72.44 94 LEU A C 1
ATOM 717 O O . LEU A 1 94 ? 5.739 27.229 -19.547 1.00 72.44 94 LEU A O 1
ATOM 721 N N . ASN A 1 95 ? 6.026 25.837 -21.289 1.00 81.38 95 ASN A N 1
ATOM 722 C CA . ASN A 1 95 ? 5.911 26.900 -22.281 1.00 81.38 95 ASN A CA 1
ATOM 723 C C . ASN A 1 95 ? 4.433 27.281 -22.495 1.00 81.38 95 ASN A C 1
ATOM 725 O O . ASN A 1 95 ? 3.531 26.543 -22.097 1.00 81.38 95 ASN A O 1
ATOM 729 N N . GLU A 1 96 ? 4.176 28.416 -23.148 1.00 82.94 96 GLU A N 1
ATOM 730 C CA . GLU A 1 96 ? 2.811 28.917 -23.394 1.00 82.94 96 GLU A CA 1
ATOM 731 C C . GLU A 1 96 ? 1.911 27.868 -24.063 1.00 82.94 96 GLU A C 1
ATOM 733 O O . GLU A 1 96 ? 0.790 27.632 -23.622 1.00 82.94 96 GLU A O 1
ATOM 738 N N . ALA A 1 97 ? 2.424 27.147 -25.066 1.00 84.56 97 ALA A N 1
ATOM 739 C CA . ALA A 1 97 ? 1.647 26.120 -25.755 1.00 84.56 97 ALA A CA 1
ATOM 740 C C . ALA A 1 97 ? 1.235 24.968 -24.822 1.00 84.56 97 ALA A C 1
ATOM 742 O O . ALA A 1 97 ? 0.138 24.430 -24.954 1.00 84.56 97 ALA A O 1
ATOM 743 N N . GLN A 1 98 ? 2.085 24.585 -23.870 1.00 85.25 98 GLN A N 1
ATOM 744 C CA . GLN A 1 98 ? 1.755 23.574 -22.868 1.00 85.25 98 GLN A CA 1
ATOM 745 C C . GLN A 1 98 ? 0.796 24.120 -21.805 1.00 85.25 98 GLN A C 1
ATOM 747 O O . GLN A 1 98 ? -0.147 23.425 -21.429 1.00 85.25 98 GLN A O 1
ATOM 752 N N . ALA A 1 99 ? 1.009 25.358 -21.347 1.00 82.12 99 ALA A N 1
ATOM 753 C CA . ALA A 1 99 ? 0.171 26.019 -20.346 1.00 82.12 99 ALA A CA 1
ATOM 754 C C . ALA A 1 99 ? -1.261 26.271 -20.845 1.00 82.12 99 ALA A C 1
ATOM 756 O O . ALA A 1 99 ? -2.199 26.190 -20.052 1.00 82.12 99 ALA A O 1
ATOM 757 N N . ASP A 1 100 ? -1.428 26.496 -22.150 1.00 83.94 100 ASP A N 1
ATOM 758 C CA . ASP A 1 100 ? -2.719 26.671 -22.824 1.00 83.94 100 ASP A CA 1
ATOM 759 C C . ASP A 1 100 ? -3.357 25.349 -23.287 1.00 83.94 100 ASP A C 1
ATOM 761 O O . ASP A 1 100 ? -4.386 25.354 -23.963 1.00 83.94 100 ASP A O 1
ATOM 765 N N . GLY A 1 101 ? -2.748 24.198 -22.977 1.00 86.88 101 GLY A N 1
ATOM 766 C CA . GLY A 1 101 ? -3.285 22.885 -23.352 1.00 86.88 101 GLY A CA 1
ATOM 767 C C . GLY A 1 101 ? -3.163 22.542 -24.841 1.00 86.88 101 GLY A C 1
ATOM 768 O O . GLY A 1 101 ? -3.786 21.593 -25.313 1.00 86.88 101 GLY A O 1
ATOM 769 N N . ARG A 1 102 ? -2.347 23.283 -25.595 1.00 89.19 102 ARG A N 1
ATOM 770 C CA . ARG A 1 102 ? -2.102 23.066 -27.032 1.00 89.19 102 ARG A CA 1
ATOM 771 C C . ARG A 1 102 ? -0.968 22.079 -27.302 1.00 89.19 102 ARG A C 1
ATOM 773 O O . ARG A 1 102 ? -0.840 21.592 -28.423 1.00 89.19 102 ARG A O 1
ATOM 780 N N . ALA A 1 103 ? -0.160 21.773 -26.291 1.00 88.62 103 ALA A N 1
ATOM 781 C CA . ALA A 1 103 ? 0.929 20.815 -26.376 1.00 88.62 103 ALA A CA 1
ATOM 782 C C . ALA A 1 103 ? 0.969 19.878 -25.166 1.00 88.62 103 ALA A C 1
ATOM 784 O O . ALA A 1 103 ? 0.491 20.202 -24.078 1.00 88.62 103 ALA A O 1
ATOM 785 N N . CYS A 1 104 ? 1.570 18.704 -25.354 1.00 87.38 104 CYS A N 1
ATOM 786 C CA . CYS A 1 104 ? 1.738 17.735 -24.282 1.00 87.38 104 CYS A CA 1
ATOM 787 C C . CYS A 1 104 ? 2.646 18.293 -23.180 1.00 87.38 104 CYS A C 1
ATOM 789 O O . CYS A 1 104 ? 3.788 18.676 -23.444 1.00 87.38 104 CYS A O 1
ATOM 791 N N . VAL A 1 105 ? 2.182 18.253 -21.930 1.00 81.75 105 VAL A N 1
ATOM 792 C CA . VAL A 1 105 ? 2.981 18.714 -20.778 1.00 81.75 105 VAL A CA 1
ATOM 793 C C . VAL A 1 105 ? 4.225 17.865 -20.504 1.00 81.75 105 VAL A C 1
ATOM 795 O O . VAL A 1 105 ? 5.134 18.330 -19.834 1.00 81.75 105 VAL A O 1
ATOM 798 N N . VAL A 1 106 ? 4.286 16.638 -21.034 1.00 79.75 106 VAL A N 1
ATOM 799 C CA . VAL A 1 106 ? 5.408 15.709 -20.816 1.00 79.75 106 VAL A CA 1
ATOM 800 C C . VAL A 1 106 ? 6.466 15.818 -21.910 1.00 79.75 106 VAL A C 1
ATOM 802 O O . VAL A 1 106 ? 7.639 15.903 -21.592 1.00 79.75 106 VAL A O 1
ATOM 805 N N . CYS A 1 107 ? 6.075 15.823 -23.187 1.00 82.50 107 CYS A N 1
ATOM 806 C CA . CYS A 1 107 ? 7.022 15.763 -24.312 1.00 82.50 107 CYS A CA 1
ATOM 807 C C . CYS A 1 107 ? 6.936 16.951 -25.280 1.00 82.50 107 CYS A C 1
ATOM 809 O O . CYS A 1 107 ? 7.587 16.948 -26.320 1.00 82.50 107 CYS A O 1
ATOM 811 N N . GLY A 1 108 ? 6.078 17.938 -25.006 1.00 83.81 108 GLY A N 1
ATOM 812 C CA . GLY A 1 108 ? 5.931 19.135 -25.842 1.00 83.81 108 GLY A CA 1
ATOM 813 C C . GLY A 1 108 ? 5.295 18.898 -27.215 1.00 83.81 108 GLY A C 1
ATOM 814 O O . GLY A 1 108 ? 5.271 19.815 -28.030 1.00 83.81 108 GLY A O 1
ATOM 815 N N . THR A 1 109 ? 4.767 17.697 -27.489 1.00 88.62 109 THR A N 1
ATOM 816 C CA . THR A 1 109 ? 4.082 17.401 -28.760 1.00 88.62 109 THR A CA 1
ATOM 817 C C . THR A 1 109 ? 2.936 18.383 -28.984 1.00 88.62 109 THR A C 1
ATOM 819 O O . THR A 1 109 ? 2.011 18.429 -28.177 1.00 88.62 109 THR A O 1
ATOM 822 N N . ASP A 1 110 ? 2.994 19.126 -30.087 1.00 88.62 110 ASP A N 1
ATOM 823 C CA . ASP A 1 110 ? 1.973 20.088 -30.501 1.00 88.62 110 ASP A CA 1
ATOM 824 C C . ASP A 1 110 ? 0.745 19.356 -31.066 1.00 88.62 110 ASP A C 1
ATOM 826 O O . ASP A 1 110 ? 0.814 18.706 -32.117 1.00 88.62 110 ASP A O 1
ATOM 830 N N . PHE A 1 111 ? -0.382 19.476 -30.365 1.00 88.44 111 PHE A N 1
ATOM 831 C CA . PHE A 1 111 ? -1.652 18.853 -30.738 1.00 88.44 111 PHE A CA 1
ATOM 832 C C . PHE A 1 111 ? -2.336 19.548 -31.917 1.00 88.44 111 PHE A C 1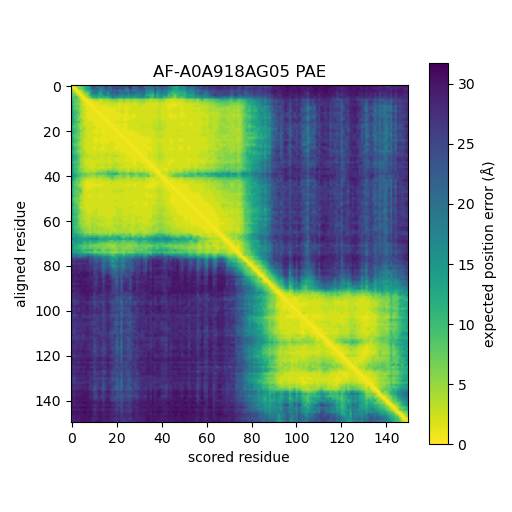
ATOM 834 O O . PHE A 1 111 ? -3.158 18.937 -32.597 1.00 88.44 111 PHE A O 1
ATOM 841 N N . MET A 1 112 ? -1.985 20.805 -32.194 1.00 86.44 112 MET A N 1
ATOM 842 C CA . MET A 1 112 ? -2.494 21.546 -33.348 1.00 86.44 112 MET A CA 1
ATOM 843 C C . MET A 1 112 ? -1.804 21.104 -34.637 1.00 86.44 112 MET A C 1
ATOM 845 O O . MET A 1 112 ? -2.407 21.140 -35.707 1.00 86.44 112 MET A O 1
ATOM 849 N N . ARG A 1 113 ? -0.537 20.685 -34.542 1.00 85.81 113 ARG A N 1
ATOM 850 C CA . ARG A 1 113 ? 0.253 20.211 -35.690 1.00 85.81 113 ARG A CA 1
ATOM 851 C C . ARG A 1 113 ? 0.190 18.700 -35.877 1.00 85.81 113 ARG A C 1
ATOM 853 O O . ARG A 1 113 ? 0.377 18.228 -36.995 1.00 85.81 113 ARG A O 1
ATOM 860 N N . THR A 1 114 ? -0.077 17.953 -34.808 1.00 83.88 114 THR A N 1
ATOM 861 C CA . THR A 1 114 ? -0.074 16.488 -34.822 1.00 83.88 114 THR A CA 1
ATOM 862 C C . THR A 1 114 ? -1.361 15.955 -34.208 1.00 83.88 114 THR A C 1
ATOM 864 O O . THR A 1 114 ? -1.623 16.159 -33.025 1.00 83.88 114 THR A O 1
ATOM 867 N N . GLN A 1 115 ? -2.150 15.212 -34.989 1.00 82.00 115 GLN A N 1
ATOM 868 C CA . GLN A 1 115 ? -3.354 14.547 -34.487 1.00 82.00 115 GLN A CA 1
ATOM 869 C C . GLN A 1 115 ? -2.978 13.333 -33.632 1.00 82.00 115 GLN A C 1
ATOM 871 O O . GLN A 1 115 ? -2.898 12.201 -34.105 1.00 82.00 115 GLN A O 1
ATOM 876 N N . VAL A 1 116 ? -2.735 13.580 -32.347 1.00 84.75 116 VAL A N 1
ATOM 877 C CA . VAL A 1 116 ? -2.463 12.546 -31.349 1.00 84.75 116 VAL A CA 1
ATOM 878 C C . VAL A 1 116 ? -3.576 12.564 -30.312 1.00 84.75 116 VAL A C 1
ATOM 880 O O . VAL A 1 116 ? -3.969 13.622 -29.817 1.00 84.75 116 VAL A O 1
ATOM 883 N N . ALA A 1 117 ? -4.082 11.380 -29.965 1.00 84.56 117 ALA A N 1
ATOM 884 C CA . ALA A 1 117 ? -5.027 11.258 -28.865 1.00 84.56 117 ALA A CA 1
ATOM 885 C C . ALA A 1 117 ? -4.366 11.712 -27.555 1.00 84.56 117 ALA A C 1
ATOM 887 O O . ALA A 1 117 ? -3.225 11.345 -27.253 1.00 84.56 117 ALA A O 1
ATOM 888 N N . HIS A 1 118 ? -5.100 12.501 -26.785 1.00 85.44 118 HIS A N 1
ATOM 889 C CA . HIS A 1 118 ? -4.634 13.129 -25.560 1.00 85.44 118 HIS A CA 1
ATOM 890 C C . HIS A 1 118 ? -5.716 13.042 -24.484 1.00 85.44 118 HIS A C 1
ATOM 892 O O . HIS A 1 118 ? -6.887 12.812 -24.783 1.00 85.44 118 HIS A O 1
ATOM 898 N N . TYR A 1 119 ? -5.313 13.190 -23.228 1.00 86.06 119 TYR A N 1
ATOM 899 C CA . TYR A 1 119 ? -6.208 13.130 -22.078 1.00 86.06 119 TYR A CA 1
ATOM 900 C C . TYR A 1 119 ? -5.857 14.234 -21.066 1.00 86.06 119 TYR A C 1
ATOM 902 O O . TYR A 1 119 ? -4.698 14.663 -21.002 1.00 86.06 119 TYR A O 1
ATOM 910 N N . PRO A 1 120 ? -6.849 14.744 -20.315 1.00 84.25 120 PRO A N 1
ATOM 911 C CA . PRO A 1 120 ? -6.644 15.823 -19.354 1.00 84.25 120 PRO A CA 1
ATOM 912 C C . PRO A 1 120 ? -5.834 15.338 -18.147 1.00 84.25 120 PRO A C 1
ATOM 914 O O . PRO A 1 120 ? -6.060 14.233 -17.653 1.00 84.25 120 PRO A O 1
ATOM 917 N N . VAL A 1 121 ? -4.902 16.167 -17.668 1.00 81.38 121 VAL A N 1
ATOM 918 C CA . VAL A 1 121 ? -4.017 15.825 -16.530 1.00 81.38 121 VAL A CA 1
ATOM 919 C C . VAL A 1 121 ? -4.032 16.830 -15.382 1.00 81.38 121 VAL A C 1
ATOM 921 O O . VAL A 1 121 ? -3.539 16.517 -14.302 1.00 81.38 121 VAL A O 1
ATOM 924 N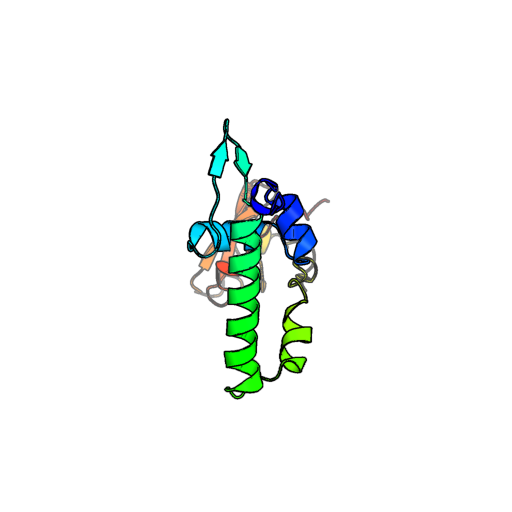 N . GLY A 1 122 ? -4.617 18.010 -15.582 1.00 80.94 122 GLY A N 1
ATOM 925 C CA . GLY A 1 122 ? -4.717 19.047 -14.554 1.00 80.94 122 GLY A CA 1
ATOM 926 C C . GLY A 1 122 ? -4.966 20.427 -15.152 1.00 80.94 122 GLY A C 1
ATOM 927 O O . GLY A 1 122 ? -5.264 20.538 -16.340 1.00 80.94 122 GLY A O 1
ATOM 928 N N . CYS A 1 123 ? -4.808 21.474 -14.350 1.00 78.12 123 CYS A N 1
ATOM 929 C CA . CYS A 1 123 ? -4.905 22.856 -14.815 1.00 78.12 123 CYS A CA 1
ATOM 930 C C . CYS A 1 123 ? -3.569 23.577 -14.625 1.00 78.12 123 CYS A C 1
ATOM 932 O O . CYS A 1 123 ? -2.829 23.276 -13.688 1.00 78.12 123 CYS A O 1
ATOM 934 N N . SER A 1 124 ? -3.264 24.522 -15.508 1.00 73.62 124 SER A N 1
ATOM 935 C CA . SER A 1 124 ? -2.145 25.449 -15.344 1.00 73.62 124 SER A CA 1
ATOM 936 C C . SER A 1 124 ? -2.498 26.574 -14.361 1.00 73.62 124 SER A C 1
ATOM 938 O O . SER A 1 124 ? -3.649 26.727 -13.946 1.00 73.62 124 SER A O 1
ATOM 940 N N . ASN A 1 125 ? -1.515 27.411 -14.017 1.00 65.69 125 ASN A N 1
ATOM 941 C CA . ASN A 1 125 ? -1.708 28.566 -13.130 1.00 65.69 125 ASN A CA 1
ATOM 942 C C . ASN A 1 125 ? -2.667 29.625 -13.697 1.00 65.69 125 ASN A C 1
ATOM 944 O O . ASN A 1 125 ? -3.264 30.377 -12.931 1.00 65.69 125 ASN A O 1
ATOM 948 N N . SER A 1 126 ? -2.832 29.685 -15.021 1.00 69.31 126 SER A N 1
ATOM 949 C CA . SER A 1 126 ? -3.822 30.556 -15.664 1.00 69.31 126 SER A CA 1
ATOM 950 C C . SER A 1 126 ? -5.246 29.990 -15.598 1.00 69.31 126 SER A C 1
ATOM 952 O O . SER A 1 126 ? -6.190 30.659 -16.010 1.00 69.31 126 SER A O 1
ATOM 954 N N . GLY A 1 127 ? -5.418 28.770 -15.076 1.00 74.19 127 GLY A N 1
ATOM 955 C CA . GLY A 1 127 ? -6.694 28.057 -15.035 1.00 74.19 127 GLY A CA 1
ATOM 956 C C . GLY A 1 127 ? -7.009 27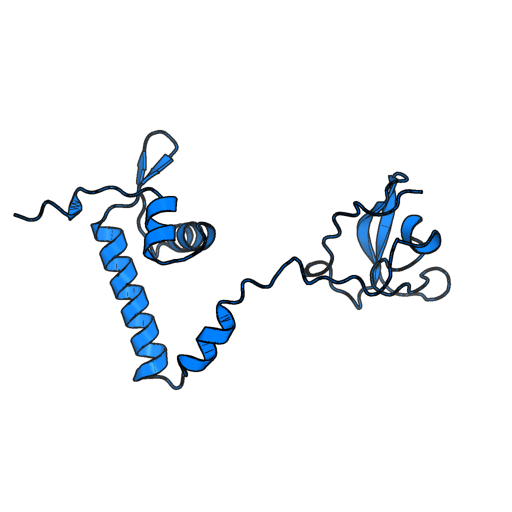.273 -16.311 1.00 74.19 127 GLY A C 1
ATOM 957 O O . GLY A 1 127 ? -8.049 26.618 -16.371 1.00 74.19 127 GLY A O 1
ATOM 958 N N . SER A 1 128 ? -6.125 27.293 -17.312 1.00 79.81 128 SER A N 1
ATOM 959 C CA . SER A 1 128 ? -6.295 26.522 -18.546 1.00 79.81 128 SER A CA 1
ATOM 960 C C . SER A 1 128 ? -6.125 25.022 -18.291 1.00 79.81 128 SER A C 1
ATOM 962 O O . SER A 1 128 ? -5.228 24.592 -17.564 1.00 79.81 128 SER A O 1
ATOM 964 N N . GLN A 1 129 ? -6.975 24.203 -18.914 1.00 84.31 129 GLN A N 1
ATOM 965 C CA . GLN A 1 129 ? -6.853 22.745 -18.881 1.00 84.31 129 GLN A CA 1
ATOM 966 C C . GLN A 1 129 ? -5.595 22.309 -19.640 1.00 84.31 129 GLN A C 1
ATOM 968 O O . GLN A 1 129 ? -5.421 22.655 -20.806 1.00 84.31 129 GLN A O 1
ATOM 973 N N . VAL A 1 130 ? -4.757 21.489 -19.007 1.00 86.12 130 VAL A N 1
ATOM 974 C CA . VAL A 1 130 ? -3.570 20.905 -19.642 1.00 86.12 130 VAL A CA 1
ATOM 975 C C . VAL A 1 130 ? -3.766 19.424 -19.971 1.00 86.12 130 VAL A C 1
ATOM 977 O O . VAL A 1 130 ? -4.561 18.723 -19.329 1.00 86.12 130 VAL A O 1
ATOM 980 N N . PHE A 1 131 ? -3.017 18.936 -20.964 1.00 86.50 131 PHE A N 1
ATOM 981 C CA . PHE A 1 131 ? -3.187 17.599 -21.534 1.00 86.50 131 PHE A CA 1
ATOM 982 C C . PHE A 1 131 ? -1.860 16.843 -21.687 1.00 86.50 131 PHE A C 1
ATOM 984 O O . PHE A 1 131 ? -0.796 17.425 -21.914 1.00 86.50 131 PHE A O 1
ATOM 991 N N . ALA A 1 132 ? -1.937 15.514 -21.623 1.00 86.06 132 ALA A N 1
ATOM 992 C CA . ALA A 1 132 ? -0.847 14.609 -21.972 1.00 86.06 132 ALA A CA 1
ATOM 993 C C . ALA A 1 132 ? -1.240 13.716 -23.156 1.00 86.06 132 ALA A C 1
ATOM 995 O O . ALA A 1 132 ? -2.406 13.354 -23.318 1.00 86.06 132 ALA A O 1
ATOM 996 N N . CYS A 1 133 ? -0.275 13.388 -24.016 1.00 87.75 133 CYS A N 1
ATOM 997 C CA . CYS A 1 133 ? -0.510 12.511 -25.159 1.00 87.75 133 CYS A CA 1
ATOM 998 C C . CYS A 1 133 ? -0.556 11.043 -24.714 1.00 87.75 133 CYS A C 1
ATOM 1000 O O . CYS A 1 133 ? 0.076 10.676 -23.729 1.00 87.75 133 CYS A O 1
ATOM 1002 N N . ARG A 1 13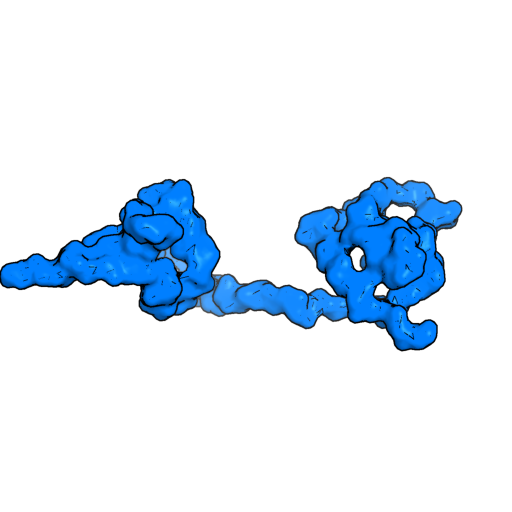4 ? -1.247 10.179 -25.469 1.00 83.44 134 ARG A N 1
ATOM 1003 C CA . ARG A 1 134 ? -1.408 8.743 -25.148 1.00 83.44 134 ARG A CA 1
ATOM 1004 C C . ARG A 1 134 ? -0.103 7.948 -24.996 1.00 83.44 134 ARG A C 1
ATOM 1006 O O . ARG A 1 134 ? -0.134 6.841 -24.470 1.00 83.44 134 ARG A O 1
ATOM 1013 N N . SER A 1 135 ? 1.012 8.472 -25.508 1.00 79.31 135 SER A N 1
ATOM 1014 C CA . SER A 1 135 ? 2.337 7.854 -25.373 1.00 79.31 135 SER A CA 1
ATOM 1015 C C . SER A 1 135 ? 2.873 7.942 -23.941 1.00 79.31 135 SER A C 1
ATOM 1017 O O . SER A 1 135 ? 3.800 7.221 -23.589 1.00 79.31 135 SER A O 1
ATOM 1019 N N . HIS A 1 136 ? 2.265 8.789 -23.110 1.00 72.69 136 HIS A N 1
ATOM 1020 C CA . HIS A 1 136 ? 2.462 8.840 -21.670 1.00 72.69 136 HIS A CA 1
ATOM 1021 C C . HIS A 1 136 ? 1.135 8.401 -21.043 1.00 72.69 136 HIS A C 1
ATOM 1023 O O . HIS A 1 136 ? 0.118 8.970 -21.398 1.00 72.69 136 HIS A O 1
ATOM 1029 N N . PRO A 1 137 ? 1.058 7.347 -20.220 1.00 60.12 137 PRO A N 1
ATOM 1030 C CA . PRO A 1 137 ? -0.208 6.917 -19.627 1.00 60.12 137 PRO A CA 1
ATOM 1031 C C . PRO A 1 137 ? -0.557 7.719 -18.362 1.00 60.12 137 PRO A C 1
ATOM 1033 O O . PRO A 1 137 ? 0.310 8.058 -17.557 1.00 60.12 137 PRO A O 1
ATOM 1036 N N . ALA A 1 138 ? -1.854 7.964 -18.135 1.00 53.69 138 ALA A N 1
ATOM 1037 C CA . ALA A 1 138 ? -2.377 8.812 -17.052 1.00 53.69 138 ALA A CA 1
ATOM 1038 C C . ALA A 1 138 ? -1.924 8.411 -15.635 1.00 53.69 138 ALA A C 1
ATOM 1040 O O . ALA A 1 138 ? -1.818 9.263 -14.758 1.00 53.69 138 ALA A O 1
ATOM 1041 N N . GLY A 1 139 ? -1.600 7.132 -15.419 1.00 52.75 139 GLY A N 1
ATOM 1042 C CA . GLY A 1 139 ? -1.072 6.634 -14.144 1.00 52.75 139 GLY A CA 1
ATOM 1043 C C . GLY A 1 139 ? 0.338 7.129 -13.793 1.00 5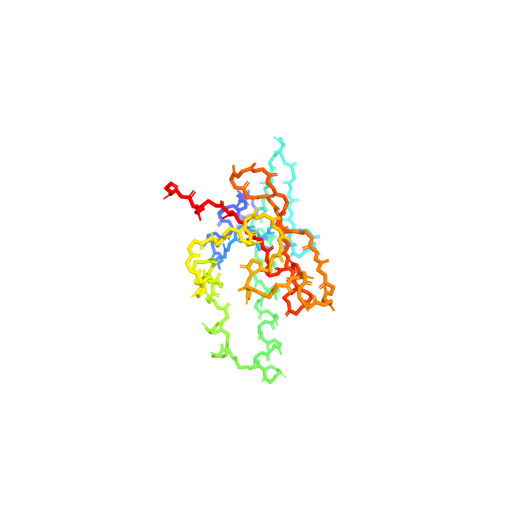2.75 139 GLY A C 1
ATOM 1044 O O . GLY A 1 139 ? 0.728 7.024 -12.635 1.00 52.75 139 GLY A O 1
ATOM 1045 N N . GLN A 1 140 ? 1.084 7.673 -14.763 1.00 54.53 140 GLN A N 1
ATOM 1046 C CA . GLN A 1 140 ? 2.413 8.270 -14.570 1.00 54.53 140 GLN A CA 1
ATOM 1047 C C . GLN A 1 140 ? 2.398 9.803 -14.536 1.00 54.53 140 GLN A C 1
ATOM 1049 O O . GLN A 1 140 ? 3.388 10.404 -14.139 1.00 54.53 140 GLN A O 1
ATOM 1054 N N . VAL A 1 141 ? 1.293 10.450 -14.920 1.00 54.47 141 VAL A N 1
ATOM 1055 C CA . VAL A 1 141 ? 1.221 11.911 -15.075 1.00 54.47 141 VAL A CA 1
ATOM 1056 C C . VAL A 1 141 ? 0.224 12.481 -14.068 1.00 54.47 141 VAL A C 1
ATOM 1058 O O . VAL A 1 141 ? -0.880 12.884 -14.423 1.00 54.47 141 VAL A O 1
ATOM 1061 N N . ARG A 1 142 ? 0.597 12.493 -12.783 1.00 51.09 142 ARG A N 1
ATOM 1062 C CA . ARG A 1 142 ? -0.037 13.380 -11.794 1.00 51.09 142 ARG A CA 1
ATOM 1063 C C . ARG A 1 142 ? 0.866 14.591 -11.643 1.00 51.09 142 ARG A C 1
ATOM 1065 O O . ARG A 1 142 ? 1.877 14.519 -10.957 1.00 51.09 142 ARG A O 1
ATOM 1072 N N . ALA A 1 143 ? 0.529 15.668 -12.335 1.00 52.34 143 ALA A N 1
ATOM 1073 C CA . ALA A 1 143 ? 1.268 16.908 -12.222 1.00 52.34 143 ALA A CA 1
ATOM 1074 C C . ALA A 1 143 ? 0.621 17.767 -11.125 1.00 52.34 143 ALA A C 1
ATOM 1076 O O . ALA A 1 143 ? -0.433 18.359 -11.348 1.00 52.34 143 ALA A O 1
ATOM 1077 N N . ASP A 1 144 ? 1.245 17.840 -9.948 1.00 44.50 144 ASP A N 1
ATOM 1078 C CA . ASP A 1 144 ? 1.098 19.030 -9.105 1.00 44.50 144 ASP A CA 1
ATOM 1079 C C . ASP A 1 144 ? 1.872 20.152 -9.819 1.00 44.50 144 ASP A C 1
ATOM 1081 O O . ASP A 1 144 ? 3.091 20.269 -9.703 1.00 44.50 144 ASP A O 1
ATOM 1085 N N . LEU A 1 145 ? 1.178 20.922 -10.665 1.00 50.94 145 LEU A N 1
ATOM 1086 C CA . LEU A 1 145 ? 1.764 21.986 -11.491 1.00 50.94 145 LEU A CA 1
ATOM 1087 C C . LEU A 1 145 ? 2.009 23.269 -10.686 1.00 50.94 145 LEU A C 1
ATOM 1089 O O . LEU A 1 145 ? 1.536 24.343 -11.040 1.00 50.94 145 LEU A O 1
ATOM 1093 N N . THR A 1 146 ? 2.791 23.191 -9.614 1.00 44.53 146 THR A N 1
ATOM 1094 C CA . THR A 1 146 ? 3.333 24.380 -8.938 1.00 44.53 146 THR A CA 1
ATOM 1095 C C . THR A 1 146 ? 4.699 24.744 -9.507 1.00 44.53 146 THR A C 1
ATOM 1097 O O . THR A 1 146 ? 5.700 24.642 -8.809 1.00 44.53 146 THR A O 1
ATOM 1100 N N . ALA A 1 147 ? 4.765 25.154 -10.777 1.00 44.16 147 ALA A N 1
ATOM 1101 C CA . ALA A 1 147 ? 5.958 25.816 -11.316 1.00 44.16 147 ALA A CA 1
ATOM 1102 C C . ALA A 1 147 ? 5.702 26.495 -12.672 1.00 44.16 147 ALA A C 1
ATOM 1104 O O . ALA A 1 147 ? 6.044 25.931 -13.702 1.00 44.16 147 ALA A O 1
ATOM 1105 N N . VAL A 1 148 ? 5.169 27.723 -12.660 1.00 37.97 148 VAL A N 1
ATOM 1106 C CA . VAL A 1 148 ? 5.678 28.843 -13.479 1.00 37.97 148 VAL A CA 1
ATOM 1107 C C . VAL A 1 148 ? 5.323 30.135 -12.737 1.00 37.97 148 VAL A C 1
ATOM 1109 O O . VAL A 1 148 ? 4.168 30.556 -12.727 1.00 37.97 148 VAL A O 1
ATOM 1112 N N . THR A 1 149 ? 6.313 30.744 -12.091 1.00 35.06 149 THR A N 1
ATOM 1113 C CA . THR A 1 149 ? 6.329 32.175 -11.774 1.00 35.06 149 THR A CA 1
ATOM 1114 C C . THR A 1 149 ? 7.441 32.800 -12.597 1.00 35.06 149 THR A C 1
ATOM 1116 O O . THR A 1 149 ? 8.622 32.588 -12.324 1.00 35.06 149 THR A O 1
ATOM 1119 N N . ARG A 1 150 ? 7.054 33.584 -13.595 1.00 35.69 150 ARG A N 1
ATOM 1120 C CA . ARG A 1 150 ? 7.372 35.009 -13.635 1.00 35.69 150 ARG A CA 1
ATOM 1121 C C . ARG A 1 150 ? 6.255 35.731 -14.361 1.00 35.69 150 ARG A C 1
ATOM 1123 O O . ARG A 1 150 ? 5.820 35.197 -15.400 1.00 35.69 150 ARG A O 1
#

InterPro domains:
  IPR009061 Putative DNA-binding domain superfamily [SSF46955] (7-58)
  IPR010093 SinI-like, DNA-binding domain [TIGR01764] (10-55)
  IPR041657 Helix-turn-helix domain, group 17 [PF12728] (9-57)

Foldseek 3Di:
DDPQQVDKDALVVLCVVVVHDSVVVVVCCVVVLADWDQDPNGIIGGRVSSVSSVVVVVVVCCCPPVVHPDDVVVCVVVPPPPPPVPPPQPDAADDPCQLQQQAAPRPRHGCVVDVFDWDWQDHHPVRHTGIHGPVDDNVRRNDPNPDDDD

Radius of gyration: 23.55 Å; Cα contacts (8 Å, |Δi|>4): 177; chains: 1; bounding box: 33×59×68 Å

pLDDT: mean 77.55, std 18.63, range [35.06, 95.44]

Sequence (150 aa):
MQTEGTRMFRVKAVAEMFDVHPATIYRAIRAGELDALKVGGSIRIPASSVEVYREACAQAAYREFVTGSGDPAALDGAGQGRDVTEWRWEHGPLNEAQADGRACVVCGTDFMRTQVAHYPVGCSNSGSQVFACRSHPAGQVRADLTAVTR

Solvent-accessible surface area (backbone atoms only — not comparable to full-atom values): 9035 Å² total; per-residue (Å²): 133,88,66,62,63,74,44,69,38,43,63,63,61,53,15,60,74,69,75,44,60,53,66,58,54,56,47,35,39,74,73,66,62,30,61,70,46,82,55,95,92,40,66,32,29,40,39,55,36,51,52,54,34,51,52,52,53,51,53,51,50,42,49,38,47,70,76,43,86,48,58,70,79,68,48,71,70,67,69,58,68,76,58,81,81,70,71,72,68,92,60,74,63,70,48,70,52,26,40,64,35,43,12,17,70,82,79,60,52,43,50,87,84,38,97,62,66,63,46,82,47,48,55,32,92,88,66,31,58,20,27,35,41,66,93,54,56,73,94,78,48,77,61,84,64,86,58,81,88,131

Mean predicted aligned error: 16.5 Å

Organism: NCBI:txid33919

Secondary structure (DSSP, 8-state):
---GGG-EE-HHHHHHHTT--HHHHHHHHHHTSS--EEETTEEEEEHHHHHHHHHHHHHHHHHHHTSSS--GGGTTTTTS---TT----SS-SPPHHHHTTSBBTTT--BTTTS---EEEEEE-TTS-EEEEETTS-GGG----------

Nearest PDB structures (foldseek):
  6amk-assembly1_B  TM=8.983E-01  e=1.524E-02  Streptomyces venezuelae
  6ama-assembly1_A  TM=8.969E-01  e=1.430E-02  Streptomyces venezuelae
  6ama-assembly1_B  TM=8.573E-01  e=1.257E-02  Streptomyces venezuelae
  6amk-assembly1_A  TM=8.717E-01  e=1.524E-02  Streptomyces venezuelae
  5i44-assembly1_D  TM=7.073E-01  e=9.220E-02  Bacillus subtilis subsp. subtilis str. 168